Protein AF-A0A8T1RX26-F1 (afdb_monomer_lite)

Structure (mmCIF, N/CA/C/O backbone):
data_AF-A0A8T1RX26-F1
#
_entry.id   AF-A0A8T1RX26-F1
#
loop_
_atom_site.group_PDB
_atom_site.id
_atom_site.type_symbol
_atom_site.label_atom_id
_atom_site.label_alt_id
_atom_site.label_comp_id
_atom_site.label_asym_id
_atom_site.label_entity_id
_atom_site.label_seq_id
_atom_site.pdbx_PDB_ins_code
_atom_site.Cartn_x
_atom_site.Cartn_y
_atom_site.Cartn_z
_atom_site.occupancy
_atom_site.B_iso_or_equiv
_atom_site.auth_seq_id
_atom_site.auth_comp_id
_atom_site.auth_asym_id
_atom_site.auth_atom_id
_atom_site.pdbx_PDB_model_num
ATOM 1 N N . ILE A 1 1 ? -2.050 7.248 -1.960 1.00 70.88 1 ILE A N 1
ATOM 2 C CA . ILE A 1 1 ? -2.831 6.218 -2.696 1.00 70.88 1 ILE A CA 1
ATOM 3 C C . ILE A 1 1 ? -1.943 5.447 -3.674 1.00 70.88 1 ILE A C 1
ATOM 5 O O . ILE A 1 1 ? -1.788 4.244 -3.512 1.00 70.88 1 ILE A O 1
ATOM 9 N N . MET A 1 2 ? -1.298 6.113 -4.646 1.00 79.94 2 MET A N 1
ATOM 10 C CA . MET A 1 2 ? -0.470 5.436 -5.664 1.00 79.94 2 MET A CA 1
ATOM 11 C C . MET A 1 2 ? 0.649 4.549 -5.099 1.00 79.94 2 MET A C 1
ATOM 13 O O . MET A 1 2 ? 0.910 3.486 -5.654 1.00 79.94 2 MET A O 1
ATOM 17 N N . LEU A 1 3 ? 1.305 4.958 -4.009 1.00 88.38 3 LEU A N 1
ATOM 18 C CA . LEU A 1 3 ? 2.449 4.227 -3.461 1.00 88.38 3 LEU A CA 1
ATOM 19 C C . LEU A 1 3 ? 2.046 2.902 -2.781 1.00 88.38 3 LEU A C 1
ATOM 21 O O . LEU A 1 3 ? 2.691 1.885 -3.013 1.00 88.38 3 LEU A O 1
ATOM 25 N N . LEU A 1 4 ? 0.942 2.880 -2.023 1.00 90.38 4 LEU A N 1
ATOM 26 C CA . LEU A 1 4 ? 0.390 1.650 -1.433 1.00 90.38 4 LEU A CA 1
ATOM 27 C C . LEU A 1 4 ? -0.079 0.667 -2.514 1.00 90.38 4 LEU A C 1
ATOM 29 O O . LEU A 1 4 ? 0.231 -0.521 -2.457 1.00 90.38 4 LEU A O 1
ATOM 33 N N . GLU A 1 5 ? -0.765 1.172 -3.540 1.00 87.44 5 GLU A N 1
ATOM 34 C CA . GLU A 1 5 ? -1.211 0.362 -4.681 1.00 87.44 5 GLU A CA 1
ATOM 35 C C . GLU A 1 5 ? -0.036 -0.185 -5.506 1.00 87.44 5 GLU A C 1
ATOM 37 O O . GLU A 1 5 ? -0.107 -1.297 -6.035 1.00 87.44 5 GLU A O 1
ATOM 42 N N . THR A 1 6 ? 1.054 0.580 -5.592 1.00 90.25 6 THR A N 1
ATOM 43 C CA . THR A 1 6 ? 2.321 0.162 -6.205 1.00 90.25 6 THR A CA 1
ATOM 44 C C . THR A 1 6 ? 2.973 -0.956 -5.397 1.00 90.25 6 THR A C 1
ATOM 46 O O . THR A 1 6 ? 3.298 -2.006 -5.948 1.00 90.25 6 THR A O 1
ATOM 49 N N . ALA A 1 7 ? 3.090 -0.774 -4.082 1.00 91.94 7 ALA A N 1
ATOM 50 C CA . ALA A 1 7 ? 3.671 -1.762 -3.184 1.00 91.94 7 ALA A CA 1
ATOM 51 C C . ALA A 1 7 ? 2.897 -3.087 -3.179 1.00 91.94 7 ALA A C 1
ATOM 53 O O . ALA A 1 7 ? 3.505 -4.155 -3.172 1.00 91.94 7 ALA A O 1
ATOM 54 N N . ARG A 1 8 ? 1.561 -3.034 -3.261 1.00 90.69 8 ARG A N 1
ATOM 55 C CA . ARG A 1 8 ? 0.703 -4.223 -3.389 1.00 90.69 8 ARG A CA 1
ATOM 56 C C . ARG A 1 8 ? 0.985 -5.036 -4.661 1.00 90.69 8 ARG A C 1
ATOM 58 O O . ARG A 1 8 ? 0.746 -6.237 -4.684 1.00 90.69 8 ARG A O 1
ATOM 65 N N . ARG A 1 9 ? 1.488 -4.391 -5.717 1.00 91.88 9 ARG A N 1
ATOM 66 C CA . ARG A 1 9 ? 1.796 -4.989 -7.032 1.00 91.88 9 ARG A CA 1
ATOM 67 C C . ARG A 1 9 ? 3.271 -5.355 -7.210 1.00 91.88 9 ARG A C 1
ATOM 69 O O . ARG A 1 9 ? 3.680 -5.718 -8.313 1.00 91.88 9 ARG A O 1
ATOM 76 N N . TYR A 1 10 ? 4.074 -5.233 -6.157 1.00 94.56 10 TYR A N 1
ATOM 77 C CA . TYR A 1 10 ? 5.495 -5.547 -6.199 1.00 94.56 10 TYR A CA 1
ATOM 78 C C . TYR A 1 10 ? 5.740 -7.059 -6.192 1.00 94.56 10 TYR A C 1
ATOM 80 O O . TYR A 1 10 ? 5.294 -7.773 -5.292 1.00 94.56 10 TYR A O 1
ATOM 88 N N . ASN A 1 11 ? 6.509 -7.533 -7.170 1.00 93.88 11 ASN A N 1
ATOM 89 C CA . ASN A 1 11 ? 7.043 -8.885 -7.213 1.00 93.88 11 ASN A CA 1
ATOM 90 C C . ASN A 1 11 ? 8.515 -8.867 -6.775 1.00 93.88 11 ASN A C 1
ATOM 92 O O . ASN A 1 11 ? 9.354 -8.209 -7.389 1.00 93.88 11 ASN A O 1
ATOM 96 N N . HIS A 1 12 ? 8.823 -9.605 -5.706 1.00 93.19 12 HIS A N 1
ATOM 97 C CA . HIS A 1 12 ? 10.180 -9.702 -5.178 1.00 93.19 12 HIS A CA 1
ATOM 98 C C . HIS A 1 12 ? 11.112 -10.548 -6.053 1.00 93.19 12 HIS A C 1
ATOM 100 O O . HIS A 1 12 ? 12.292 -10.225 -6.127 1.00 93.19 12 HIS A O 1
ATOM 106 N N . GLU A 1 13 ? 10.606 -11.592 -6.711 1.00 93.38 13 GLU A N 1
ATOM 107 C CA . GLU A 1 13 ? 11.425 -12.515 -7.509 1.00 93.38 13 GLU A CA 1
ATOM 108 C C . GLU A 1 13 ? 12.027 -11.817 -8.728 1.00 93.38 13 GLU A C 1
ATOM 110 O O . GLU A 1 13 ? 13.180 -12.046 -9.082 1.00 93.38 13 GLU A O 1
ATOM 115 N N . THR A 1 14 ? 11.248 -10.932 -9.346 1.00 93.69 14 THR A N 1
ATOM 116 C CA . THR A 1 14 ? 11.631 -10.183 -10.548 1.00 93.69 14 THR A CA 1
ATOM 117 C C . THR A 1 14 ? 12.027 -8.737 -10.255 1.00 93.69 14 THR A C 1
ATOM 119 O O . THR A 1 14 ? 12.322 -7.994 -11.186 1.00 93.69 14 THR A O 1
ATOM 122 N N . GLU A 1 15 ? 12.000 -8.325 -8.982 1.00 94.12 15 GLU A N 1
ATOM 123 C CA . GLU A 1 15 ? 12.201 -6.942 -8.531 1.00 94.12 15 GLU A CA 1
ATOM 124 C C . GLU A 1 15 ? 11.470 -5.910 -9.405 1.00 94.12 15 GLU A C 1
ATOM 126 O O . GLU A 1 15 ? 12.056 -4.955 -9.924 1.00 94.12 15 GLU A O 1
ATOM 131 N N . SER A 1 16 ? 10.165 -6.110 -9.580 1.00 95.25 16 SER A N 1
ATOM 132 C CA . SER A 1 16 ? 9.358 -5.339 -10.526 1.00 95.25 16 SER A CA 1
ATOM 133 C C . SER A 1 16 ? 7.971 -5.013 -9.985 1.00 95.25 16 SER A C 1
ATOM 135 O O . SER A 1 16 ? 7.464 -5.681 -9.086 1.00 95.25 16 SER A O 1
ATOM 137 N N . ILE A 1 17 ? 7.327 -4.008 -10.568 1.00 94.31 17 ILE A N 1
ATOM 138 C CA . ILE A 1 17 ? 5.956 -3.602 -10.248 1.00 94.31 17 ILE A CA 1
ATOM 139 C C . ILE A 1 17 ? 5.085 -3.821 -11.482 1.00 94.31 17 ILE A C 1
ATOM 141 O O . ILE A 1 17 ? 5.421 -3.341 -12.565 1.00 94.31 17 ILE A O 1
ATOM 145 N N . THR A 1 18 ? 3.960 -4.514 -11.321 1.00 92.00 18 THR A N 1
ATOM 146 C CA . THR A 1 18 ? 3.005 -4.743 -12.417 1.00 92.00 18 THR A CA 1
ATOM 147 C C . THR A 1 18 ? 1.861 -3.744 -12.356 1.00 92.00 18 THR A C 1
ATOM 149 O O . THR A 1 18 ? 1.031 -3.838 -11.462 1.00 92.00 18 THR A O 1
ATOM 152 N N . PHE A 1 19 ? 1.773 -2.814 -13.307 1.00 84.25 19 PHE A N 1
ATOM 153 C CA . PHE A 1 19 ? 0.624 -1.920 -13.476 1.00 84.25 19 PHE A CA 1
ATOM 154 C C . PHE A 1 19 ? -0.338 -2.448 -14.538 1.00 84.25 19 PHE A C 1
ATOM 156 O O . PHE A 1 19 ? 0.076 -3.024 -15.544 1.00 84.25 19 PHE A O 1
ATOM 163 N N . LEU A 1 20 ? -1.639 -2.192 -14.339 1.00 78.44 20 LEU A N 1
ATOM 164 C CA . LEU A 1 20 ? -2.708 -2.759 -15.173 1.00 78.44 20 LEU A CA 1
ATOM 165 C C . LEU A 1 20 ? -2.517 -4.284 -15.308 1.00 78.44 20 LEU A C 1
ATOM 167 O O . LEU A 1 20 ? -1.818 -4.879 -14.491 1.00 78.44 20 LEU A O 1
ATOM 171 N N . LYS A 1 21 ? -3.205 -4.966 -16.227 1.00 69.81 21 LYS A N 1
ATOM 172 C CA . LYS A 1 21 ? -3.199 -6.435 -16.178 1.00 69.81 21 LYS A CA 1
ATOM 173 C C . LYS A 1 21 ? -1.859 -7.086 -16.525 1.00 69.81 21 LYS A C 1
ATOM 175 O O . LYS A 1 21 ? -1.627 -8.154 -15.986 1.00 69.81 21 LYS A O 1
ATOM 180 N N . ASP A 1 22 ? -0.968 -6.450 -17.295 1.00 77.81 22 ASP A N 1
ATOM 181 C CA . ASP A 1 22 ? 0.229 -7.151 -17.800 1.00 77.81 22 ASP A CA 1
ATOM 182 C C . ASP A 1 22 ? 1.474 -6.266 -18.020 1.00 77.81 22 ASP A C 1
ATOM 184 O O . ASP A 1 22 ? 2.453 -6.720 -18.610 1.00 77.81 22 ASP 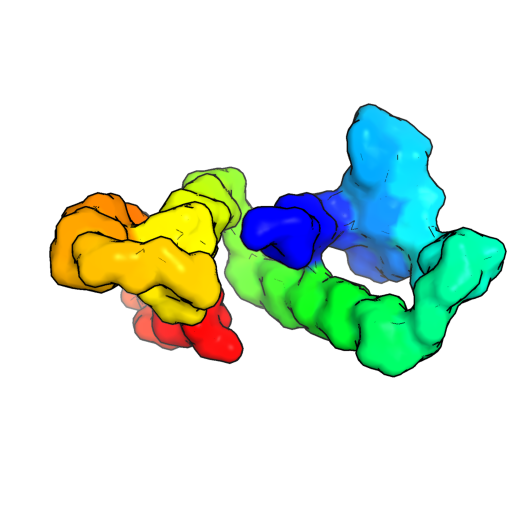A O 1
ATOM 188 N N . PHE A 1 23 ? 1.482 -5.002 -17.575 1.00 88.94 23 PHE A N 1
ATOM 189 C CA . PHE A 1 23 ? 2.658 -4.146 -17.764 1.00 88.94 23 PHE A CA 1
ATOM 190 C C . PHE A 1 23 ? 3.557 -4.177 -16.533 1.00 88.94 23 PHE A C 1
ATOM 192 O O . PHE A 1 23 ? 3.298 -3.512 -15.531 1.00 88.94 23 PHE A O 1
ATOM 199 N N . THR A 1 24 ? 4.628 -4.958 -16.616 1.00 93.50 24 THR A N 1
ATOM 200 C CA . THR A 1 24 ? 5.619 -5.107 -15.550 1.00 93.50 24 THR A CA 1
ATOM 201 C C . THR A 1 24 ? 6.830 -4.215 -15.799 1.00 93.50 24 THR A C 1
ATOM 203 O O . THR A 1 24 ? 7.407 -4.241 -16.882 1.00 93.50 24 THR A O 1
ATOM 206 N N . TYR A 1 25 ? 7.226 -3.449 -14.782 1.00 93.56 25 TYR A N 1
ATOM 207 C CA . TYR A 1 25 ? 8.325 -2.487 -14.850 1.00 93.56 25 TYR A CA 1
ATOM 208 C C . TYR A 1 25 ? 9.348 -2.758 -13.746 1.00 93.56 25 TYR A C 1
ATOM 210 O O . TYR A 1 25 ? 9.015 -2.788 -12.557 1.00 93.56 25 TYR A O 1
ATOM 218 N N . SER A 1 26 ? 10.600 -2.939 -14.145 1.00 95.00 26 SER A N 1
ATOM 219 C CA . SER A 1 26 ? 11.775 -2.953 -13.272 1.00 95.00 26 SER A CA 1
ATOM 220 C C . SER A 1 26 ? 12.226 -1.529 -12.933 1.00 95.00 26 SER A C 1
ATOM 222 O O . SER A 1 26 ? 11.778 -0.558 -13.548 1.00 95.00 26 SER A O 1
ATOM 224 N N . LYS A 1 27 ? 13.172 -1.384 -11.998 1.00 94.44 27 LYS A N 1
ATOM 225 C CA . LYS A 1 27 ? 13.836 -0.094 -11.730 1.00 94.44 27 LYS A CA 1
ATOM 226 C C . LYS A 1 27 ? 14.395 0.555 -13.000 1.00 94.44 27 LYS A C 1
ATOM 228 O O . LYS A 1 27 ? 14.243 1.762 -13.186 1.00 94.44 27 LYS A O 1
ATOM 233 N N . ASP A 1 28 ? 14.989 -0.247 -13.878 1.00 95.00 28 ASP A N 1
ATOM 234 C CA . ASP A 1 28 ? 15.582 0.238 -15.122 1.00 95.00 28 ASP A CA 1
ATOM 235 C C . ASP A 1 28 ? 14.524 0.757 -16.095 1.00 95.00 28 ASP A C 1
ATOM 237 O O . ASP A 1 28 ? 14.777 1.720 -16.815 1.00 95.00 28 ASP A O 1
ATOM 241 N N . ASP A 1 29 ? 13.325 0.167 -16.110 1.00 94.75 29 ASP A N 1
ATOM 242 C CA . ASP A 1 29 ? 12.222 0.676 -16.925 1.00 94.75 29 ASP A CA 1
ATOM 243 C C . ASP A 1 29 ? 11.777 2.067 -16.468 1.00 94.75 29 ASP A C 1
ATOM 245 O O . ASP A 1 29 ? 11.601 2.956 -17.301 1.00 94.75 29 ASP A O 1
ATOM 249 N N . PHE A 1 30 ? 11.658 2.288 -15.154 1.00 92.88 30 PHE A N 1
ATOM 250 C CA . PHE A 1 30 ? 11.369 3.621 -14.615 1.00 92.88 30 PHE A CA 1
ATOM 251 C C . PHE A 1 30 ? 12.477 4.622 -14.960 1.00 92.88 30 PHE A C 1
ATOM 253 O O . PHE A 1 30 ? 12.184 5.764 -15.315 1.00 92.88 30 PHE A O 1
ATOM 260 N N . HIS A 1 31 ? 13.741 4.196 -14.897 1.00 94.25 31 HIS A N 1
ATOM 261 C CA . HIS A 1 31 ? 14.868 5.051 -15.257 1.00 94.25 31 HIS A CA 1
ATOM 262 C C . HIS A 1 31 ? 14.847 5.423 -16.745 1.00 94.25 31 HIS A C 1
ATOM 264 O O . HIS A 1 31 ? 14.967 6.597 -17.093 1.00 94.25 31 HIS A O 1
ATOM 270 N N . ARG A 1 32 ? 14.599 4.448 -17.631 1.00 95.12 32 ARG A N 1
ATOM 271 C CA . ARG A 1 32 ? 14.425 4.675 -19.077 1.00 95.12 32 ARG A CA 1
ATOM 272 C C . ARG A 1 32 ? 13.233 5.575 -19.396 1.00 95.12 32 ARG A C 1
ATOM 274 O O . ARG A 1 32 ? 13.288 6.322 -20.367 1.00 95.12 32 ARG A O 1
ATOM 281 N N . ALA A 1 33 ? 12.181 5.530 -18.580 1.00 92.44 33 ALA A N 1
ATOM 282 C CA . ALA A 1 33 ? 11.030 6.425 -18.681 1.00 92.44 33 ALA A CA 1
ATOM 283 C C . ALA A 1 33 ? 11.320 7.860 -18.188 1.00 92.44 33 ALA A C 1
ATOM 285 O O . ALA A 1 33 ? 10.439 8.716 -18.251 1.00 92.44 33 ALA A O 1
ATOM 286 N N . GLY A 1 34 ? 12.540 8.137 -17.716 1.00 94.31 34 GLY A N 1
ATOM 287 C CA . GLY A 1 34 ? 12.988 9.468 -17.314 1.00 94.31 34 GLY A CA 1
ATOM 288 C C . GLY A 1 34 ? 12.796 9.789 -15.832 1.00 94.31 34 GLY A C 1
ATOM 289 O O . GLY A 1 34 ? 13.007 10.938 -15.441 1.00 94.31 34 GLY A O 1
ATOM 29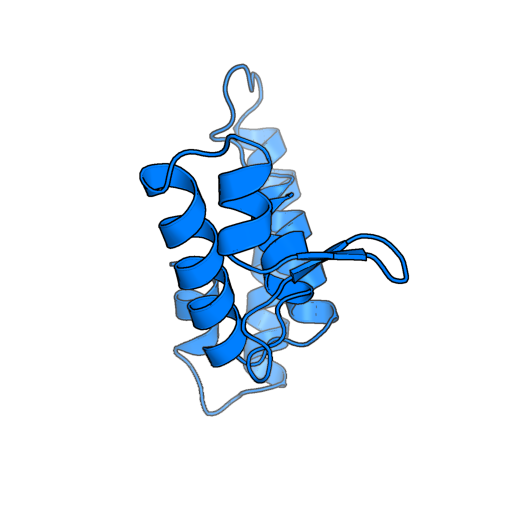0 N N . LEU A 1 35 ? 12.420 8.817 -14.989 1.00 93.50 35 LEU A N 1
ATOM 291 C CA . LEU A 1 35 ? 12.420 9.036 -13.542 1.00 93.50 35 LEU A CA 1
ATOM 292 C C . LEU A 1 35 ? 13.856 9.065 -13.008 1.00 93.50 35 LEU A C 1
ATOM 294 O O . LEU A 1 35 ? 14.712 8.260 -13.385 1.00 93.50 35 LEU A O 1
ATOM 298 N N . GLN A 1 36 ? 14.107 9.990 -12.085 1.00 94.62 36 GLN A N 1
ATOM 299 C CA . GLN A 1 36 ? 15.397 10.086 -11.411 1.00 94.62 36 GLN A CA 1
ATOM 300 C C . GLN A 1 36 ? 15.532 8.978 -10.359 1.00 94.62 36 GLN A C 1
ATOM 302 O O . GLN A 1 36 ? 14.546 8.558 -9.742 1.00 94.62 36 GLN A O 1
ATOM 307 N N . VAL A 1 37 ? 16.756 8.498 -10.150 1.00 91.38 37 VAL A N 1
ATOM 308 C CA . VAL A 1 37 ? 17.060 7.366 -9.255 1.00 91.38 37 VAL A CA 1
ATOM 309 C C . VAL A 1 37 ? 16.640 7.665 -7.812 1.00 91.38 37 VAL A C 1
ATOM 311 O O . VAL A 1 37 ? 16.188 6.769 -7.095 1.00 91.38 37 VAL A O 1
ATOM 314 N N . GLU A 1 38 ? 16.704 8.934 -7.424 1.00 94.12 38 GLU A N 1
ATOM 315 C CA . GLU A 1 38 ? 16.290 9.495 -6.140 1.00 94.12 38 GLU A CA 1
ATOM 316 C C . GLU A 1 38 ? 14.792 9.301 -5.866 1.00 94.12 38 GLU A C 1
ATOM 318 O O . GLU A 1 38 ? 14.395 9.241 -4.708 1.00 94.12 38 GLU A O 1
ATOM 323 N N . PHE A 1 39 ? 13.963 9.148 -6.906 1.00 90.44 39 PHE A N 1
ATOM 324 C CA . PHE A 1 39 ? 12.543 8.800 -6.772 1.00 90.44 39 PHE A CA 1
ATOM 325 C C . PHE A 1 39 ? 12.295 7.299 -6.934 1.00 90.44 39 PHE A C 1
ATOM 327 O O . PHE A 1 39 ? 11.434 6.737 -6.259 1.00 90.44 39 PHE A O 1
ATOM 334 N N . ILE A 1 40 ? 13.059 6.631 -7.803 1.00 93.69 40 ILE A N 1
ATOM 335 C CA . ILE A 1 40 ? 12.896 5.196 -8.075 1.00 93.69 40 ILE A CA 1
ATOM 336 C C . ILE A 1 40 ? 13.240 4.368 -6.835 1.00 93.69 40 ILE A C 1
ATOM 338 O O . ILE A 1 40 ? 12.478 3.480 -6.450 1.00 93.69 40 ILE A O 1
ATOM 342 N N . ASN A 1 41 ? 14.378 4.639 -6.193 1.00 94.31 41 ASN A N 1
ATOM 343 C CA . ASN A 1 41 ? 14.838 3.835 -5.062 1.00 94.31 41 ASN A CA 1
ATOM 344 C C . ASN A 1 41 ? 13.844 3.827 -3.890 1.00 94.31 41 ASN A C 1
ATOM 346 O O . ASN A 1 41 ? 13.472 2.720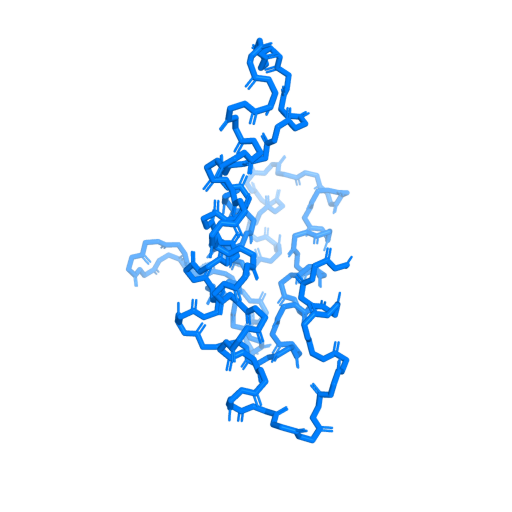 -3.486 1.00 94.31 41 ASN A O 1
ATOM 350 N N . PRO A 1 42 ? 13.320 4.979 -3.427 1.00 95.00 42 PRO A N 1
ATOM 351 C CA . PRO A 1 42 ? 12.309 5.003 -2.374 1.00 95.00 42 PRO A CA 1
ATOM 352 C C . PRO A 1 42 ? 11.050 4.191 -2.695 1.00 95.00 42 PRO A C 1
ATOM 354 O O . PRO A 1 42 ? 10.540 3.498 -1.819 1.00 95.00 42 PRO A O 1
ATOM 357 N N . ILE A 1 43 ? 10.563 4.206 -3.944 1.00 93.50 43 ILE A N 1
ATOM 358 C CA . ILE A 1 43 ? 9.367 3.436 -4.339 1.00 93.50 43 ILE A CA 1
ATOM 359 C C . ILE A 1 43 ? 9.595 1.934 -4.129 1.00 93.50 43 ILE A C 1
ATOM 361 O O . ILE A 1 43 ? 8.753 1.238 -3.553 1.00 93.50 43 ILE A O 1
ATOM 365 N N . PHE A 1 44 ? 10.740 1.422 -4.579 1.00 95.06 44 PHE A N 1
ATOM 366 C CA . PHE A 1 44 ? 11.068 0.001 -4.456 1.00 95.06 44 PHE A CA 1
ATOM 367 C C . PHE A 1 44 ? 11.440 -0.391 -3.023 1.00 95.06 44 PHE A C 1
ATOM 369 O O . PHE A 1 44 ? 11.099 -1.486 -2.579 1.00 95.06 44 PHE A O 1
ATOM 376 N N . GLU A 1 45 ? 12.112 0.480 -2.273 1.00 94.94 45 GLU A N 1
ATOM 377 C CA . GLU A 1 45 ? 12.411 0.255 -0.855 1.00 94.94 45 GLU A CA 1
ATOM 378 C C . GLU A 1 45 ? 11.139 0.184 -0.014 1.00 94.94 45 GLU A C 1
ATOM 380 O O . GLU A 1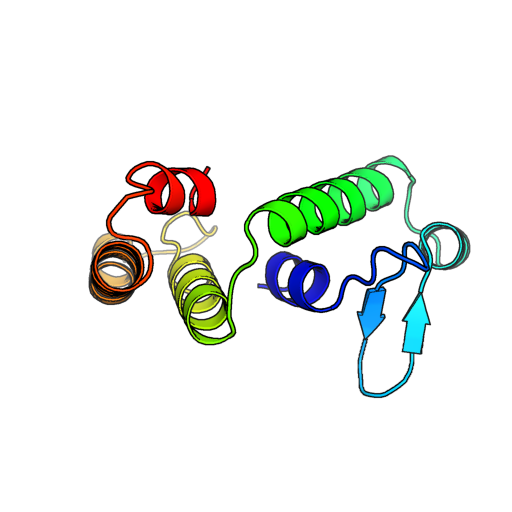 45 ? 10.967 -0.771 0.750 1.00 94.94 45 GLU A O 1
ATOM 385 N N . PHE A 1 46 ? 10.216 1.120 -0.232 1.00 93.75 46 PHE A N 1
ATOM 386 C CA . PHE A 1 46 ? 8.888 1.093 0.367 1.00 93.75 46 PHE A CA 1
ATOM 387 C C . PHE A 1 46 ? 8.139 -0.190 -0.007 1.00 93.75 46 PHE A C 1
ATOM 389 O O . PHE A 1 46 ? 7.628 -0.893 0.861 1.00 93.75 46 PHE A O 1
ATOM 396 N N . SER A 1 47 ? 8.144 -0.564 -1.289 1.00 94.88 47 SER A N 1
ATOM 397 C CA . SER A 1 47 ? 7.480 -1.785 -1.763 1.00 94.88 47 SER A CA 1
ATOM 398 C C . SER A 1 47 ? 8.031 -3.052 -1.097 1.00 94.88 47 SER A C 1
ATOM 400 O O . SER A 1 47 ? 7.272 -3.926 -0.672 1.00 94.88 47 SER A O 1
ATOM 402 N N . ARG A 1 48 ? 9.356 -3.136 -0.916 1.00 94.75 48 ARG A N 1
ATOM 403 C CA . ARG A 1 48 ? 10.004 -4.228 -0.172 1.00 94.75 48 ARG A CA 1
ATOM 404 C C . ARG A 1 48 ? 9.618 -4.220 1.306 1.00 94.75 48 ARG A C 1
ATOM 406 O O . ARG A 1 48 ? 9.417 -5.294 1.872 1.00 94.75 48 ARG A O 1
ATOM 413 N N . ALA A 1 49 ? 9.525 -3.047 1.933 1.00 93.38 49 ALA A N 1
ATOM 414 C CA . ALA A 1 49 ? 9.079 -2.917 3.318 1.00 93.38 49 ALA A CA 1
ATOM 415 C C . ALA A 1 49 ? 7.644 -3.418 3.499 1.00 93.38 49 ALA A C 1
ATOM 417 O O . ALA A 1 49 ? 7.411 -4.290 4.334 1.00 93.38 49 ALA A O 1
ATOM 418 N N . MET A 1 50 ? 6.729 -2.986 2.634 1.00 93.38 50 MET A N 1
ATOM 419 C CA . MET A 1 50 ? 5.335 -3.431 2.641 1.00 93.38 50 MET A CA 1
ATOM 420 C C . MET A 1 50 ? 5.197 -4.939 2.430 1.00 93.38 50 MET A C 1
ATOM 422 O O . MET A 1 50 ? 4.403 -5.586 3.112 1.00 93.38 50 MET A O 1
ATOM 426 N N . ARG A 1 51 ? 6.008 -5.546 1.549 1.00 92.81 51 ARG A N 1
ATOM 427 C CA . ARG A 1 51 ? 6.010 -7.010 1.392 1.00 92.81 51 ARG A CA 1
ATOM 428 C C . ARG A 1 51 ? 6.357 -7.688 2.732 1.00 92.81 51 ARG A C 1
ATOM 430 O O . ARG A 1 51 ? 5.720 -8.676 3.110 1.00 92.81 51 ARG A O 1
ATOM 437 N N . ARG A 1 52 ? 7.357 -7.200 3.472 1.00 93.19 52 ARG A N 1
ATOM 438 C CA . ARG A 1 52 ? 7.773 -7.841 4.738 1.00 93.19 52 ARG A CA 1
ATOM 439 C C . ARG A 1 52 ? 6.639 -7.933 5.763 1.00 93.19 52 ARG A C 1
ATOM 441 O O . ARG A 1 52 ? 6.628 -8.901 6.516 1.00 93.19 52 ARG A O 1
ATOM 448 N N . LEU A 1 53 ? 5.671 -7.016 5.723 1.00 93.88 53 LEU A N 1
ATOM 449 C CA . LEU A 1 53 ? 4.491 -7.021 6.596 1.00 93.88 53 LEU A CA 1
ATOM 450 C C . LEU A 1 53 ? 3.470 -8.126 6.263 1.00 93.88 53 LEU A C 1
ATOM 452 O O . LEU A 1 53 ? 2.653 -8.479 7.107 1.00 93.88 53 LEU A O 1
ATOM 456 N N . GLN A 1 54 ? 3.518 -8.705 5.056 1.00 93.25 54 GLN A N 1
ATOM 457 C CA . GLN A 1 54 ? 2.608 -9.779 4.618 1.00 93.25 54 GLN A CA 1
ATOM 458 C C . GLN A 1 54 ? 1.128 -9.418 4.784 1.00 93.25 54 GLN A C 1
ATOM 460 O O . GLN A 1 54 ? 0.337 -10.188 5.340 1.00 93.25 54 GLN A O 1
ATOM 465 N N . LEU A 1 55 ? 0.781 -8.216 4.329 1.00 94.25 55 LEU A N 1
ATOM 466 C CA . LEU A 1 55 ? -0.579 -7.707 4.399 1.00 94.25 55 LEU A CA 1
ATOM 467 C C . LEU A 1 55 ? -1.504 -8.479 3.460 1.00 94.25 55 LEU A C 1
ATOM 469 O O . LEU A 1 55 ? -1.115 -8.815 2.339 1.00 94.25 55 LEU A O 1
ATOM 473 N N . ASP A 1 56 ? -2.725 -8.738 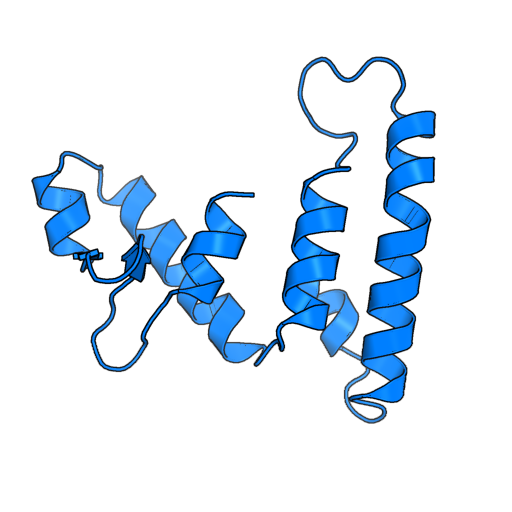3.913 1.00 94.06 56 ASP A N 1
ATOM 474 C CA . ASP A 1 56 ? -3.795 -9.216 3.040 1.00 94.06 56 ASP A CA 1
ATOM 475 C C . ASP A 1 56 ? -4.558 -8.058 2.376 1.00 94.06 56 ASP A C 1
ATOM 477 O O . ASP A 1 56 ? -4.282 -6.876 2.592 1.00 94.06 56 ASP A O 1
ATOM 481 N N . ASP A 1 57 ? -5.544 -8.409 1.551 1.00 93.50 57 ASP A N 1
ATOM 482 C CA . ASP A 1 57 ? -6.358 -7.433 0.829 1.00 93.50 57 ASP A CA 1
ATOM 483 C C . ASP A 1 57 ? -7.166 -6.509 1.755 1.00 93.50 57 ASP A C 1
ATOM 485 O O . ASP A 1 57 ? -7.371 -5.344 1.412 1.00 93.50 57 ASP A O 1
ATOM 489 N N . ALA A 1 58 ? -7.607 -6.994 2.921 1.00 95.94 58 ALA A N 1
ATOM 490 C CA . ALA A 1 58 ? -8.374 -6.194 3.874 1.00 95.94 58 ALA A CA 1
ATOM 491 C C . ALA A 1 58 ? -7.481 -5.150 4.561 1.00 95.94 58 ALA A C 1
ATOM 493 O O . ALA A 1 58 ? -7.857 -3.984 4.668 1.00 95.94 58 ALA A O 1
ATOM 494 N N . GLU A 1 59 ? -6.273 -5.545 4.959 1.00 96.06 59 GLU A N 1
ATOM 495 C CA . GLU A 1 59 ? -5.261 -4.664 5.548 1.00 96.06 59 GLU A CA 1
ATOM 496 C C . GLU A 1 59 ? -4.831 -3.579 4.559 1.00 96.06 59 GLU A C 1
ATOM 498 O O . GLU A 1 59 ? -4.793 -2.401 4.916 1.00 96.06 59 GLU A O 1
ATOM 503 N N . PHE A 1 60 ? -4.599 -3.941 3.293 1.00 94.75 60 PHE A N 1
ATOM 504 C CA . PHE A 1 60 ? -4.335 -2.957 2.242 1.00 94.75 60 PHE A CA 1
ATOM 505 C C . PHE A 1 60 ? -5.513 -2.002 2.030 1.00 94.75 60 PHE A C 1
ATOM 507 O O . PHE A 1 60 ? -5.297 -0.794 1.944 1.00 94.75 60 PHE A O 1
ATOM 514 N N . ALA A 1 61 ? -6.746 -2.510 1.954 1.00 94.88 61 ALA A N 1
ATOM 515 C CA . ALA A 1 61 ? -7.929 -1.674 1.752 1.00 94.88 61 ALA A CA 1
ATOM 516 C C . ALA A 1 61 ? -8.112 -0.654 2.886 1.00 94.88 61 ALA A C 1
ATOM 518 O O . ALA A 1 61 ? -8.403 0.514 2.624 1.00 94.88 61 ALA A O 1
ATOM 519 N N . LEU A 1 62 ? -7.885 -1.073 4.133 1.00 96.50 62 LEU A N 1
ATOM 520 C CA . LEU A 1 62 ? -7.951 -0.197 5.301 1.00 96.50 62 LEU A CA 1
ATOM 521 C C . LEU A 1 62 ? -6.831 0.848 5.294 1.00 96.50 62 LEU A C 1
ATOM 523 O O . LEU A 1 62 ? -7.116 2.024 5.501 1.00 96.50 62 LEU A O 1
ATOM 527 N N . LEU A 1 63 ? -5.589 0.470 4.977 1.00 95.44 63 LEU A N 1
ATOM 528 C CA . LEU A 1 63 ? -4.487 1.433 4.839 1.00 95.44 63 LEU A CA 1
ATOM 529 C C . LEU A 1 63 ? -4.736 2.454 3.724 1.00 95.44 63 LEU A C 1
ATOM 531 O O . LEU A 1 63 ? -4.462 3.638 3.903 1.00 95.44 63 LEU A O 1
ATOM 535 N N . ILE A 1 64 ? -5.295 2.024 2.591 1.00 93.62 64 ILE A N 1
ATOM 536 C CA . ILE A 1 64 ? -5.676 2.928 1.499 1.00 93.62 64 ILE A CA 1
ATOM 537 C C . ILE A 1 64 ? -6.781 3.886 1.952 1.00 93.62 64 ILE A C 1
ATOM 539 O O . ILE A 1 64 ? -6.708 5.072 1.636 1.00 93.62 64 ILE A O 1
ATOM 543 N N . ALA A 1 65 ? -7.781 3.410 2.700 1.00 94.69 65 ALA A N 1
ATOM 544 C CA . ALA A 1 65 ? -8.828 4.267 3.251 1.00 94.69 65 ALA A CA 1
ATOM 545 C C . ALA A 1 65 ? -8.255 5.295 4.242 1.00 94.69 65 ALA A C 1
ATOM 547 O O . ALA A 1 65 ? -8.566 6.480 4.137 1.00 94.69 65 ALA A O 1
ATOM 548 N N . ILE A 1 66 ? -7.362 4.872 5.142 1.00 94.50 66 ILE A N 1
ATOM 549 C CA . ILE A 1 66 ? -6.678 5.755 6.099 1.00 94.50 66 ILE A CA 1
ATOM 550 C C . ILE A 1 66 ? -5.872 6.835 5.361 1.00 94.50 66 ILE A C 1
ATOM 552 O O . ILE A 1 66 ? -6.034 8.021 5.645 1.00 94.50 66 ILE A O 1
ATOM 556 N N . ASP A 1 67 ? -5.065 6.453 4.367 1.00 91.44 67 ASP A N 1
ATOM 557 C CA . ASP A 1 67 ? -4.298 7.391 3.534 1.00 91.44 67 ASP A CA 1
ATOM 558 C C . ASP A 1 67 ? -5.205 8.323 2.708 1.00 91.44 67 ASP A C 1
ATOM 560 O O . ASP A 1 67 ? -4.882 9.496 2.489 1.00 91.44 67 ASP A O 1
ATOM 564 N N . MET A 1 68 ? -6.361 7.827 2.252 1.00 90.81 68 MET A N 1
ATOM 565 C CA . MET A 1 68 ? -7.354 8.615 1.521 1.00 90.81 68 MET A CA 1
ATOM 566 C C . MET A 1 68 ? -7.955 9.724 2.388 1.00 90.81 68 MET A C 1
ATOM 568 O O . MET A 1 68 ? -8.106 10.845 1.899 1.00 90.81 68 MET A O 1
ATOM 572 N N . PHE A 1 69 ? -8.236 9.426 3.657 1.00 92.06 69 PHE A N 1
ATOM 573 C CA . PHE A 1 69 ? -8.781 10.356 4.647 1.00 92.06 69 PHE A CA 1
ATOM 574 C C . PHE A 1 69 ? -7.695 10.974 5.545 1.00 92.06 69 PHE A C 1
ATOM 576 O O . PHE A 1 69 ? -7.902 11.153 6.737 1.00 92.06 69 PHE A O 1
ATOM 583 N N . SER A 1 70 ? -6.530 11.322 4.994 1.00 87.94 70 SER A N 1
ATOM 584 C CA . SER A 1 70 ? -5.513 12.080 5.735 1.00 87.94 70 SER A CA 1
ATOM 585 C C . SER A 1 70 ? -5.849 13.577 5.751 1.00 87.94 70 SER A C 1
ATOM 587 O O . SER A 1 70 ? -5.957 14.212 4.696 1.00 87.94 70 SER A O 1
ATOM 589 N N . ALA A 1 71 ? -6.006 14.139 6.953 1.00 81.75 71 ALA A N 1
ATOM 590 C CA . ALA A 1 71 ? -6.266 15.563 7.158 1.00 81.75 71 ALA A CA 1
ATOM 591 C C . ALA A 1 71 ? -5.044 16.450 6.855 1.00 81.75 71 ALA A C 1
ATOM 593 O O . ALA A 1 71 ? -5.219 17.635 6.597 1.00 81.75 71 ALA A O 1
ATOM 594 N N . ASP A 1 72 ? -3.839 15.875 6.782 1.00 85.62 72 ASP A N 1
ATOM 595 C CA . ASP A 1 72 ? -2.577 16.592 6.536 1.00 85.62 72 ASP A CA 1
ATOM 596 C C . ASP A 1 72 ? -2.398 17.051 5.080 1.00 85.62 72 ASP A C 1
ATOM 598 O O . ASP A 1 72 ? -1.382 17.647 4.707 1.00 85.62 72 ASP A O 1
ATOM 602 N N . ARG A 1 73 ? -3.368 16.753 4.209 1.00 86.12 73 ARG A N 1
ATOM 603 C CA . ARG A 1 73 ? -3.295 17.143 2.803 1.00 86.12 73 ARG A CA 1
ATOM 604 C C . ARG A 1 73 ? -3.404 18.667 2.657 1.00 86.12 73 ARG A C 1
ATOM 606 O O . ARG A 1 73 ? -4.268 19.291 3.277 1.00 86.12 73 ARG A O 1
ATOM 613 N N . PRO A 1 74 ? -2.602 19.283 1.768 1.00 86.19 74 PRO A N 1
ATOM 614 C CA . PRO A 1 74 ? -2.710 20.709 1.493 1.00 86.19 74 PRO A CA 1
ATOM 615 C C . PRO A 1 74 ? -4.142 21.097 1.107 1.00 86.19 74 PRO A C 1
ATOM 617 O O . PRO A 1 74 ? -4.774 20.426 0.290 1.00 86.19 74 PRO A O 1
ATOM 620 N N . ASN A 1 75 ? -4.620 22.221 1.644 1.00 89.44 75 ASN A N 1
ATOM 621 C CA . ASN A 1 75 ? -5.945 22.803 1.385 1.00 89.44 75 ASN A CA 1
ATOM 622 C C . ASN A 1 75 ? -7.146 22.077 2.015 1.00 89.44 75 ASN A C 1
ATOM 624 O O . ASN A 1 75 ? -8.289 22.426 1.707 1.00 89.44 75 ASN A O 1
ATOM 628 N N . VAL A 1 76 ? -6.932 21.120 2.921 1.00 90.56 76 VAL A N 1
ATOM 629 C CA . VAL A 1 76 ? -8.020 20.628 3.776 1.00 90.56 76 VAL A CA 1
ATOM 630 C C . VAL A 1 76 ? -8.490 21.776 4.673 1.00 90.56 76 VAL A C 1
ATOM 632 O O . VAL A 1 76 ? -7.704 22.401 5.373 1.00 90.56 76 VAL A O 1
ATOM 635 N N . GLN A 1 77 ? -9.783 22.103 4.626 1.00 91.31 77 GLN A N 1
ATOM 636 C CA . GLN A 1 77 ? -10.351 23.163 5.469 1.00 91.31 77 GLN A CA 1
ATOM 637 C C . GLN A 1 77 ? -10.901 22.597 6.781 1.00 91.31 77 GLN A C 1
ATOM 639 O O . GLN A 1 77 ? -10.664 23.139 7.858 1.00 91.31 77 GLN A O 1
ATOM 644 N N . GLN A 1 78 ? -11.617 21.475 6.699 1.00 93.19 78 GLN A N 1
ATOM 645 C CA . GLN A 1 78 ? -12.333 20.865 7.819 1.00 93.19 78 GLN A CA 1
ATOM 646 C C . GLN A 1 78 ? -11.576 19.647 8.362 1.00 93.19 78 GLN A C 1
ATOM 648 O O . GLN A 1 78 ? -12.067 18.524 8.284 1.00 93.19 78 GLN A O 1
ATOM 653 N N . HIS A 1 79 ? -10.383 19.873 8.917 1.00 93.19 79 HIS A N 1
ATOM 654 C CA . HIS A 1 79 ? -9.496 18.813 9.421 1.00 93.19 79 HIS A CA 1
ATOM 655 C C . HIS A 1 79 ? -10.219 17.839 10.361 1.00 93.19 79 HIS A C 1
ATOM 657 O O . HIS A 1 79 ? -10.228 16.644 10.098 1.00 93.19 79 HIS A O 1
ATOM 663 N N . GLY A 1 80 ? -10.952 18.350 11.358 1.00 94.06 80 GLY A N 1
ATOM 664 C CA . GLY A 1 80 ? -11.679 17.497 12.305 1.00 94.06 80 GLY A CA 1
ATOM 665 C C . GLY A 1 80 ? -12.775 16.629 11.672 1.00 94.06 80 GLY A C 1
ATOM 666 O O . GLY A 1 80 ? -13.062 15.547 12.172 1.00 94.06 80 GLY A O 1
ATOM 667 N N . GLN A 1 81 ? -13.375 17.051 10.551 1.00 94.56 81 GLN A N 1
ATOM 668 C CA . GLN A 1 81 ? -14.328 16.196 9.829 1.00 94.56 81 GLN A CA 1
ATOM 669 C C . GLN A 1 81 ? -13.610 15.093 9.051 1.00 94.56 81 GLN A C 1
ATOM 671 O O . GLN A 1 81 ? -14.091 13.965 9.010 1.00 94.56 81 GLN A O 1
ATOM 676 N N . VAL A 1 82 ? -12.455 15.402 8.456 1.00 94.94 82 VAL A N 1
ATOM 677 C CA . VAL A 1 82 ? -11.624 14.407 7.764 1.00 94.94 82 VAL A CA 1
ATOM 678 C C . VAL A 1 82 ? -11.083 13.377 8.758 1.00 94.94 82 VAL A C 1
ATOM 680 O O . VAL A 1 82 ? -11.191 12.183 8.499 1.00 94.94 82 VAL A O 1
ATOM 683 N N . GLU A 1 83 ? -10.606 13.814 9.923 1.00 94.75 83 GLU A N 1
ATOM 684 C CA . GLU A 1 83 ? -10.179 12.930 11.016 1.00 94.75 83 GLU A CA 1
ATOM 685 C C . GLU A 1 83 ? -11.329 12.046 11.512 1.00 94.75 83 GLU A C 1
ATOM 687 O O . GLU A 1 83 ? -11.162 10.836 11.649 1.00 94.75 83 GLU A O 1
ATOM 692 N N . ALA A 1 84 ? -12.527 12.610 11.699 1.00 96.06 84 ALA A N 1
ATOM 693 C CA . ALA A 1 84 ? -13.703 11.835 12.091 1.00 96.06 84 ALA A CA 1
ATOM 694 C C . ALA A 1 84 ? -14.094 10.773 11.045 1.00 96.06 84 ALA A C 1
ATOM 696 O O . ALA A 1 84 ? -14.569 9.698 11.411 1.00 96.06 84 ALA A O 1
ATOM 697 N N . LEU A 1 85 ? -13.879 11.047 9.752 1.00 96.12 85 LEU A N 1
ATOM 698 C CA . LEU A 1 85 ? -14.067 10.065 8.679 1.00 96.12 85 LEU A CA 1
ATOM 699 C C . LEU A 1 85 ? -12.958 9.005 8.652 1.00 96.12 85 LEU A C 1
ATOM 701 O O . LEU A 1 85 ? -13.235 7.859 8.306 1.00 96.12 85 LEU A O 1
ATOM 705 N N . GLN A 1 86 ? -11.724 9.363 9.010 1.00 96.75 86 GLN A N 1
ATOM 706 C CA . GLN A 1 86 ? -10.579 8.450 9.048 1.00 96.75 86 GLN A CA 1
ATOM 707 C C . GLN A 1 86 ? -10.659 7.465 10.223 1.00 96.75 86 GLN A C 1
ATOM 709 O O . GLN A 1 86 ? -10.386 6.274 10.055 1.00 96.75 86 GLN A O 1
ATOM 714 N N . GLN A 1 87 ? -11.058 7.960 11.396 1.00 97.00 87 GLN A N 1
ATOM 715 C CA . GLN A 1 87 ? -11.084 7.239 12.669 1.00 97.00 87 GLN A CA 1
ATOM 716 C C . GLN A 1 87 ? -11.669 5.814 12.601 1.00 97.00 87 GLN A C 1
ATOM 718 O O . GLN A 1 87 ? -10.990 4.887 13.054 1.00 97.00 87 GLN A O 1
ATOM 723 N N . PRO A 1 88 ? -12.856 5.564 12.006 1.00 98.19 88 PRO A N 1
ATOM 724 C CA . PRO A 1 88 ? -13.412 4.211 11.954 1.00 98.19 88 PRO A CA 1
ATOM 725 C C . PRO A 1 88 ? -12.526 3.214 11.190 1.00 98.19 88 PRO A C 1
ATOM 727 O O . PRO A 1 88 ? -12.523 2.028 11.516 1.00 98.19 88 PRO A O 1
ATOM 730 N N . TYR A 1 89 ? -11.746 3.660 10.199 1.00 97.94 89 TYR A N 1
ATOM 731 C CA . TYR A 1 89 ? -10.835 2.783 9.455 1.00 97.94 89 TYR A CA 1
ATOM 732 C C . TYR A 1 89 ? -9.581 2.438 10.261 1.00 97.94 89 TYR A C 1
ATOM 734 O O . TYR A 1 89 ? -9.102 1.306 10.190 1.00 97.94 89 TYR A O 1
ATOM 742 N N . VAL A 1 90 ? -9.080 3.383 11.062 1.00 97.44 90 VAL A N 1
ATOM 743 C CA . VAL A 1 90 ? -7.967 3.148 11.995 1.00 97.44 90 VAL A CA 1
ATOM 744 C C . VAL A 1 90 ? -8.377 2.129 13.059 1.00 97.44 90 VAL A C 1
ATOM 746 O O . VAL A 1 90 ? -7.659 1.158 13.304 1.00 97.44 90 VAL A O 1
ATOM 749 N N . GLU A 1 91 ? -9.563 2.302 13.644 1.00 98.06 91 GLU A N 1
ATOM 750 C CA . GLU A 1 91 ? -10.128 1.375 14.629 1.00 98.06 91 GLU A CA 1
ATOM 751 C C . GLU A 1 91 ? -10.363 -0.017 14.033 1.00 98.06 91 GLU A C 1
ATOM 753 O O . GLU A 1 91 ? -9.989 -1.024 14.641 1.00 98.06 91 GLU A O 1
ATOM 758 N N . ALA A 1 92 ? -10.916 -0.081 12.818 1.00 98.38 92 ALA A N 1
ATOM 759 C CA . ALA A 1 92 ? -11.121 -1.335 12.104 1.00 98.38 92 ALA A CA 1
ATOM 760 C C . ALA A 1 92 ? -9.796 -2.057 11.816 1.00 98.38 92 ALA A C 1
ATOM 762 O O . ALA A 1 92 ? -9.711 -3.264 12.044 1.00 98.38 92 ALA A O 1
ATOM 763 N N . LEU A 1 93 ? -8.751 -1.346 11.376 1.00 97.94 93 LEU A N 1
ATOM 764 C CA . LEU A 1 93 ? -7.431 -1.937 11.127 1.00 97.94 93 LEU A CA 1
ATOM 765 C C . LEU A 1 93 ? -6.809 -2.491 12.408 1.00 97.94 93 LEU A C 1
ATOM 767 O O . LEU A 1 93 ? -6.273 -3.603 12.403 1.00 97.94 93 LEU A O 1
ATOM 771 N N . HIS A 1 94 ? -6.916 -1.753 13.512 1.00 97.75 94 HIS A N 1
ATOM 772 C CA . HIS A 1 94 ? -6.408 -2.205 14.800 1.00 97.75 94 HIS A CA 1
ATOM 773 C C . HIS A 1 94 ? -7.139 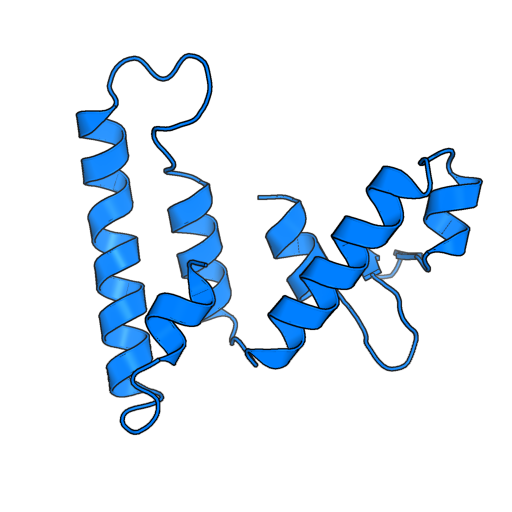-3.467 15.274 1.00 97.75 94 HIS A C 1
ATOM 775 O O . HIS A 1 94 ? -6.497 -4.473 15.585 1.00 97.75 94 HIS A O 1
ATOM 781 N N . ALA A 1 95 ? -8.475 -3.455 15.260 1.00 97.75 95 ALA A N 1
ATOM 782 C CA . ALA A 1 95 ? -9.287 -4.603 15.657 1.00 97.75 95 ALA A CA 1
ATOM 783 C C . ALA A 1 95 ? -9.031 -5.827 14.762 1.00 97.75 95 ALA A C 1
ATOM 785 O O . ALA A 1 95 ? -8.821 -6.930 15.270 1.00 97.75 95 ALA A O 1
ATOM 786 N N . TYR A 1 96 ? -8.984 -5.634 13.440 1.00 97.62 96 TYR A N 1
ATOM 787 C CA . TYR A 1 96 ? -8.698 -6.697 12.477 1.00 97.62 96 TYR A CA 1
ATOM 788 C C . TYR A 1 96 ? -7.328 -7.331 12.733 1.00 97.62 96 TYR A C 1
ATOM 790 O O . TYR A 1 96 ? -7.208 -8.556 12.801 1.00 97.62 96 TYR A O 1
ATOM 798 N N . THR A 1 97 ? -6.309 -6.501 12.964 1.00 96.31 97 THR A N 1
ATOM 799 C CA . THR A 1 97 ? -4.947 -6.962 13.257 1.00 96.31 97 THR A CA 1
ATOM 800 C C . THR A 1 97 ? -4.888 -7.759 14.559 1.00 96.31 97 THR A C 1
ATOM 802 O O . THR A 1 97 ? -4.278 -8.826 14.583 1.00 96.31 97 THR A O 1
ATOM 805 N N . LEU A 1 98 ? -5.559 -7.301 15.623 1.00 95.94 98 LEU A N 1
ATOM 806 C CA . LEU A 1 98 ? -5.612 -8.010 16.908 1.00 95.94 98 LEU A CA 1
ATOM 807 C C . LEU A 1 98 ? -6.289 -9.381 16.797 1.00 95.94 98 LEU A C 1
ATOM 809 O O . LEU A 1 98 ? -5.836 -10.340 17.419 1.00 95.94 98 LEU A O 1
ATOM 813 N N . ILE A 1 99 ? -7.357 -9.482 16.002 1.00 96.12 99 ILE A N 1
ATOM 814 C CA . ILE A 1 99 ? -8.076 -10.742 15.775 1.00 96.12 99 ILE A CA 1
ATOM 815 C C . ILE A 1 99 ? -7.225 -11.704 14.940 1.00 96.12 99 ILE A C 1
ATOM 817 O O . ILE A 1 99 ? -7.107 -12.882 15.274 1.00 96.12 99 ILE A O 1
ATOM 821 N N . LYS A 1 100 ? -6.624 -11.210 13.853 1.00 95.56 100 LYS A N 1
ATOM 822 C CA . LYS A 1 100 ? -5.884 -12.030 12.887 1.00 95.56 100 LYS A CA 1
ATOM 823 C C . LYS A 1 100 ? -4.494 -12.435 13.384 1.00 95.56 100 LYS A C 1
ATOM 825 O O . LYS A 1 100 ? -4.041 -13.542 13.099 1.00 95.56 100 LYS A O 1
ATOM 830 N N . ARG A 1 101 ? -3.801 -11.550 14.105 1.00 94.56 101 ARG A N 1
ATOM 831 C CA . ARG A 1 101 ? -2.429 -11.747 14.600 1.00 94.56 101 ARG A CA 1
ATOM 832 C C . ARG A 1 101 ? -2.340 -11.458 16.110 1.00 94.56 101 ARG A C 1
ATOM 834 O O . ARG A 1 101 ? -1.612 -10.559 16.522 1.00 94.56 101 ARG A O 1
ATOM 841 N N . PRO A 1 102 ? -3.009 -12.245 16.975 1.00 93.12 102 PRO A N 1
ATOM 842 C CA . PRO A 1 102 ? -3.110 -11.954 18.413 1.00 93.12 102 PRO A CA 1
ATOM 843 C C . PRO A 1 102 ? -1.766 -11.961 19.163 1.00 93.12 102 PRO A C 1
ATOM 845 O O . PRO A 1 102 ? -1.655 -11.378 20.242 1.00 93.12 102 PRO A O 1
ATOM 848 N N . GLN A 1 103 ? -0.745 -12.620 18.605 1.00 94.75 103 GLN A N 1
ATOM 849 C CA . GLN A 1 103 ? 0.608 -12.677 19.170 1.00 94.75 103 GLN A CA 1
ATOM 850 C C . GLN A 1 103 ? 1.527 -11.558 18.656 1.00 94.75 103 GLN A C 1
ATOM 852 O O . GLN A 1 103 ? 2.564 -11.300 19.261 1.00 94.75 103 GLN A O 1
ATOM 857 N N . ASP A 1 104 ? 1.151 -10.873 17.573 1.00 93.44 104 ASP A N 1
ATOM 858 C CA . ASP A 1 104 ? 1.951 -9.812 16.962 1.00 93.44 104 ASP A CA 1
ATOM 859 C C . ASP A 1 104 ? 1.354 -8.439 17.280 1.00 93.44 104 ASP A C 1
ATOM 861 O O . ASP A 1 104 ? 0.672 -7.800 16.477 1.00 93.44 104 ASP A O 1
ATOM 865 N N . ARG A 1 105 ? 1.612 -7.983 18.508 1.00 90.19 105 ARG A N 1
ATOM 866 C CA . ARG A 1 105 ? 1.108 -6.696 19.010 1.00 90.19 105 ARG A CA 1
ATOM 867 C C . ARG A 1 105 ? 1.750 -5.485 18.330 1.00 90.19 105 ARG A C 1
ATOM 869 O O . ARG A 1 105 ? 1.252 -4.376 18.499 1.00 90.19 105 ARG A O 1
ATOM 876 N N . LEU A 1 106 ? 2.854 -5.682 17.608 1.00 93.94 106 LEU A N 1
ATOM 877 C CA . LEU A 1 106 ? 3.571 -4.609 16.922 1.00 93.94 106 LEU A CA 1
ATOM 878 C C . LEU A 1 106 ? 3.154 -4.466 15.460 1.00 93.94 106 LEU A C 1
ATOM 880 O O . LEU A 1 106 ? 3.481 -3.453 14.852 1.00 93.94 106 LEU A O 1
ATOM 884 N N . MET A 1 107 ? 2.386 -5.407 14.915 1.00 94.69 107 MET A N 1
ATOM 885 C CA . MET A 1 107 ? 1.924 -5.339 13.534 1.00 94.69 107 MET A CA 1
ATOM 886 C C . MET A 1 107 ? 1.150 -4.049 13.227 1.00 94.69 107 MET A C 1
ATOM 888 O O . MET A 1 107 ? 1.443 -3.381 12.244 1.00 94.69 107 MET A O 1
ATOM 892 N N . PHE A 1 108 ? 0.196 -3.656 14.078 1.00 95.25 108 PHE A N 1
ATOM 893 C CA . PHE A 1 108 ? -0.583 -2.432 13.855 1.00 95.25 108 PHE A CA 1
ATOM 894 C C . PHE A 1 108 ? 0.295 -1.166 13.794 1.00 95.25 108 PHE A C 1
ATOM 896 O O . PHE A 1 108 ? 0.229 -0.461 12.788 1.00 95.25 108 PHE A O 1
ATOM 903 N N . PRO A 1 109 ? 1.158 -0.868 14.789 1.00 93.56 109 PRO A N 1
ATOM 904 C CA . PRO A 1 109 ? 2.036 0.296 14.689 1.00 93.56 109 PRO A CA 1
ATOM 905 C C . PRO A 1 109 ? 3.067 0.181 13.554 1.00 93.56 109 PRO A C 1
ATOM 907 O O . PRO A 1 109 ? 3.415 1.200 12.971 1.00 93.56 109 PRO A O 1
ATOM 910 N N . GLN A 1 110 ? 3.519 -1.024 13.188 1.00 93.62 110 GLN A N 1
ATOM 911 C CA . GLN A 1 110 ? 4.409 -1.230 12.034 1.00 93.62 110 GLN A CA 1
ATOM 912 C C . GLN A 1 110 ? 3.743 -0.935 10.686 1.00 93.62 110 GLN A C 1
ATOM 914 O O . GLN A 1 110 ? 4.435 -0.603 9.734 1.00 93.62 110 GLN A O 1
ATOM 919 N N . MET A 1 111 ? 2.421 -1.078 10.578 1.00 92.19 111 MET A N 1
ATOM 920 C CA . MET A 1 111 ? 1.690 -0.733 9.356 1.00 92.19 111 MET A CA 1
ATOM 921 C C . MET A 1 111 ? 1.551 0.782 9.150 1.00 92.19 111 MET A C 1
ATOM 923 O O . MET A 1 111 ? 1.325 1.213 8.022 1.00 92.19 111 MET A O 1
ATOM 927 N N . LEU A 1 112 ? 1.629 1.573 10.226 1.00 89.00 112 LEU A N 1
ATOM 928 C CA . LEU A 1 112 ? 1.404 3.024 10.208 1.00 89.00 112 LEU A CA 1
ATOM 929 C C . LEU A 1 112 ? 2.697 3.858 10.258 1.00 89.00 112 LEU A C 1
ATOM 931 O O . LEU A 1 112 ? 2.618 5.074 10.090 1.00 89.00 112 LEU A O 1
ATOM 935 N N . GLY A 1 113 ? 3.849 3.233 10.525 1.00 79.69 113 GLY A N 1
ATOM 936 C CA . GLY A 1 113 ? 5.165 3.880 10.620 1.00 79.69 113 GLY A CA 1
ATOM 937 C C . GLY A 1 113 ? 6.070 3.544 9.447 1.00 79.69 113 GLY A C 1
ATOM 938 O O . GLY A 1 113 ? 6.800 4.459 9.009 1.00 79.69 113 GLY A O 1
#

InterPro domains:
  IPR000536 Nuclear hormone receptor, ligand-binding domain [PF00104] (2-112)
  IPR000536 Nuclear hormone receptor, ligand-binding domain [PS51843] (1-113)
  IPR023257 Liver X receptor [PR02034] (18-33)
  IPR023257 Liver X receptor [PR02034] (45-58)
  IPR035500 Nuclear hormone receptor-like domain superfamily [G3DSA:1.10.565.10] (1-113)
  IPR035500 Nuclear hormone receptor-like domain superfamily [SSF48508] (1-112)
  IPR050234 Nuclear hormone receptor family NR1 subfamily [PTHR24082] (1-112)

pLDDT: mean 92.56, std 4.95, range [69.81, 98.38]

Foldseek 3Di:
DVLLQQLVQADPVQLWGDDDPGDIDHLVNCVVVPDDNVVSVVSSVSSVLVVVLVDDPLLSVLLVQLVVLQLPDPPNDCSVVSCVSNVVSLVVNQVVCCVVPVPCNCSSVSSVD

Radius of gyration: 16.01 Å; chains: 1; bounding box: 31×36×38 Å

Organism: Chelydra serpentina (NCBI:txid8475)

Secondary structure (DSSP, 8-state):
-HHHHHHHTEETTTTEEEETTTEEEEHHHHHHTT--HHHHHHHHHHHHHHHHHT--HHHHHHHHHHHHT-TTSTT-S-HHHHHHHHHHHHHHHHHHHHHH-TT-TTHHHHHH-

Sequence (113 aa):
IMLLETARRYNHETESITFLKDFTYSKDDFHRAGLQVEFINPIFEFSRAMRRLQLDDAEFALLIAIDMFSADRPNVQQHGQVEALQQPYVEALHAYTLIKRPQDRLMFPQMLG